Protein AF-A0A933NKF5-F1 (afdb_monomer)

Structure (mmCIF, N/CA/C/O backbone):
data_AF-A0A933NKF5-F1
#
_entry.id   AF-A0A933NKF5-F1
#
loop_
_atom_site.group_PDB
_atom_site.id
_atom_site.type_symbol
_atom_site.label_atom_id
_atom_site.label_alt_id
_atom_site.label_comp_id
_atom_site.label_asym_id
_atom_site.label_entity_id
_atom_site.label_seq_id
_atom_site.pdbx_PDB_ins_code
_atom_site.Cartn_x
_atom_site.Cartn_y
_atom_site.Cartn_z
_atom_site.occupancy
_atom_site.B_iso_or_equiv
_atom_site.auth_seq_id
_atom_site.auth_comp_id
_atom_site.auth_asym_id
_atom_site.auth_atom_id
_atom_site.pdbx_PDB_model_num
ATOM 1 N N . MET A 1 1 ? 18.839 16.906 -24.724 1.00 40.44 1 MET A N 1
ATOM 2 C CA . MET A 1 1 ? 18.644 15.470 -25.022 1.00 40.44 1 MET A CA 1
ATOM 3 C C . MET A 1 1 ? 18.097 14.810 -23.768 1.00 40.44 1 MET A C 1
ATOM 5 O O . MET A 1 1 ? 18.803 14.780 -22.772 1.00 40.44 1 MET A O 1
ATOM 9 N N . ILE A 1 2 ? 16.829 1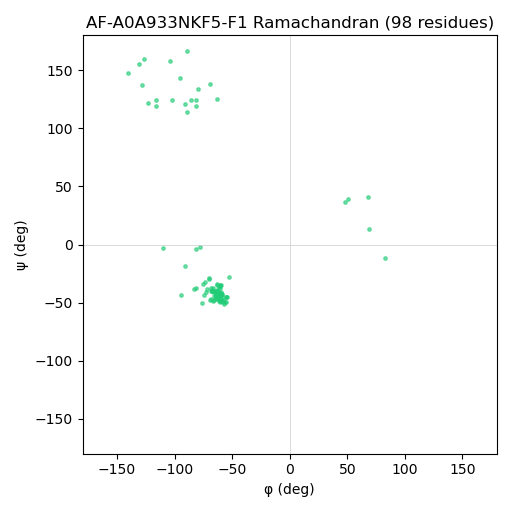4.394 -23.761 1.00 35.59 2 ILE A N 1
ATOM 10 C CA . ILE A 1 2 ? 16.224 13.743 -22.591 1.00 35.59 2 ILE A CA 1
ATOM 11 C C . ILE A 1 2 ? 16.480 12.245 -22.741 1.00 35.59 2 ILE A C 1
ATOM 13 O O . ILE A 1 2 ? 16.020 11.624 -23.696 1.00 35.59 2 ILE A O 1
ATOM 17 N N . THR A 1 3 ? 17.285 11.686 -21.845 1.00 47.53 3 THR A N 1
ATOM 18 C CA . THR A 1 3 ? 17.580 10.256 -21.780 1.00 47.53 3 THR A CA 1
ATOM 19 C C . THR A 1 3 ? 16.297 9.480 -21.485 1.00 47.53 3 THR A C 1
ATOM 21 O O . THR A 1 3 ? 15.605 9.736 -20.503 1.00 47.53 3 THR A O 1
ATOM 24 N N . ASP A 1 4 ? 15.982 8.508 -22.339 1.00 56.19 4 ASP A N 1
ATOM 25 C CA . ASP A 1 4 ? 14.792 7.646 -22.274 1.00 56.19 4 ASP A CA 1
ATOM 26 C C . ASP A 1 4 ? 14.607 6.952 -20.901 1.00 56.19 4 ASP A C 1
ATOM 28 O O . ASP A 1 4 ? 13.487 6.736 -20.439 1.00 56.19 4 ASP A O 1
ATOM 32 N N . ALA A 1 5 ? 15.705 6.708 -20.177 1.00 54.47 5 ALA A N 1
ATOM 33 C CA . ALA A 1 5 ? 15.686 6.208 -18.800 1.00 54.47 5 ALA A CA 1
ATOM 34 C C . ALA A 1 5 ? 14.957 7.140 -17.808 1.00 54.47 5 ALA A C 1
ATOM 36 O O . ALA A 1 5 ? 14.280 6.661 -16.899 1.00 54.47 5 ALA A O 1
ATOM 37 N N . ALA A 1 6 ? 15.048 8.463 -17.991 1.00 50.06 6 ALA A N 1
ATOM 38 C CA . ALA A 1 6 ? 14.375 9.437 -17.133 1.00 50.06 6 ALA A CA 1
ATOM 39 C C . ALA A 1 6 ? 12.863 9.507 -17.415 1.00 50.06 6 ALA A C 1
ATOM 41 O O . ALA A 1 6 ? 12.077 9.673 -16.482 1.00 50.06 6 ALA A O 1
ATOM 42 N N . LEU A 1 7 ? 12.440 9.324 -18.674 1.00 52.09 7 LEU A N 1
ATOM 43 C CA . LEU A 1 7 ? 11.019 9.266 -19.047 1.00 52.09 7 LEU A CA 1
ATOM 44 C C . LEU A 1 7 ? 10.335 8.009 -18.480 1.00 52.09 7 LEU A C 1
ATOM 46 O O . LEU A 1 7 ? 9.223 8.092 -17.960 1.00 52.09 7 LEU A O 1
ATOM 50 N N . ARG A 1 8 ? 11.019 6.855 -18.505 1.00 58.66 8 ARG A N 1
ATOM 51 C CA . ARG A 1 8 ? 10.498 5.559 -18.019 1.00 58.66 8 ARG A CA 1
ATOM 52 C C . ARG A 1 8 ? 10.004 5.589 -16.572 1.00 58.66 8 ARG A C 1
ATOM 54 O O . ARG A 1 8 ? 8.914 5.092 -16.284 1.00 58.66 8 ARG A O 1
ATOM 61 N N . HIS A 1 9 ? 10.775 6.197 -15.673 1.00 56.00 9 HIS A N 1
ATOM 62 C CA . HIS A 1 9 ? 10.390 6.327 -14.266 1.00 56.00 9 HIS A CA 1
ATOM 63 C C . HIS A 1 9 ? 9.420 7.486 -14.020 1.00 56.00 9 HIS A C 1
ATOM 65 O O . HIS A 1 9 ? 8.523 7.358 -13.186 1.00 56.00 9 HIS A O 1
ATOM 71 N N . LYS A 1 10 ? 9.591 8.612 -14.727 1.00 58.00 10 LYS A N 1
ATOM 72 C CA . LYS A 1 10 ? 8.864 9.854 -14.435 1.00 58.00 10 LYS A CA 1
ATOM 73 C C . LYS A 1 10 ? 7.466 9.898 -15.060 1.00 58.00 10 LYS A C 1
ATOM 75 O O . LYS A 1 10 ? 6.546 10.363 -14.397 1.00 58.00 10 LYS A O 1
ATOM 80 N N . GLU A 1 11 ? 7.292 9.387 -16.281 1.00 61.81 11 GLU A N 1
ATOM 81 C CA . GLU A 1 11 ? 5.991 9.364 -16.971 1.00 61.81 11 GLU A CA 1
ATOM 82 C C . GLU A 1 11 ? 5.233 8.047 -16.758 1.00 61.81 11 GLU A C 1
ATOM 84 O O . GLU A 1 11 ? 4.039 8.064 -16.467 1.00 61.81 11 GLU A O 1
ATOM 89 N N . TYR A 1 12 ? 5.917 6.901 -16.845 1.00 67.38 12 TYR A N 1
ATOM 90 C CA . TYR A 1 12 ? 5.244 5.594 -16.919 1.00 67.38 12 TYR A CA 1
ATOM 91 C C . TYR A 1 12 ? 5.407 4.715 -15.670 1.00 67.38 12 TYR A C 1
ATOM 93 O O . TYR A 1 12 ? 4.803 3.642 -15.600 1.00 67.38 12 TYR A O 1
ATOM 101 N N . LYS A 1 13 ? 6.181 5.168 -14.669 1.00 69.00 13 LYS A N 1
ATOM 102 C CA . LYS A 1 13 ? 6.478 4.445 -13.415 1.00 69.00 13 LYS A CA 1
ATOM 103 C C . LYS A 1 13 ? 6.909 2.984 -13.632 1.00 69.00 13 LYS A C 1
ATOM 105 O O . LYS A 1 13 ? 6.545 2.113 -12.846 1.00 69.00 13 LYS A O 1
ATOM 110 N N . LEU A 1 14 ? 7.660 2.713 -14.697 1.00 71.69 14 LEU A N 1
ATOM 111 C CA . LEU A 1 14 ? 8.183 1.375 -14.976 1.00 71.69 14 LEU A CA 1
ATOM 112 C C . LEU A 1 14 ? 9.417 1.098 -14.113 1.00 71.69 14 LEU A C 1
ATOM 114 O O . LEU A 1 14 ? 10.300 1.951 -14.021 1.00 71.69 14 LEU A O 1
ATOM 118 N N . THR A 1 15 ? 9.486 -0.083 -13.497 1.00 73.81 15 THR A N 1
ATOM 119 C CA . THR A 1 15 ? 10.690 -0.561 -12.793 1.00 73.81 15 THR A CA 1
ATOM 120 C C . THR A 1 15 ? 11.625 -1.335 -13.731 1.00 73.81 15 THR A C 1
ATOM 122 O O . THR A 1 15 ? 11.242 -1.711 -14.839 1.00 73.81 15 THR A O 1
ATOM 125 N N . GLY A 1 16 ? 12.869 -1.588 -13.303 1.00 69.69 16 GLY A N 1
ATOM 126 C CA . GLY A 1 16 ? 13.831 -2.397 -14.069 1.00 69.69 16 GLY A CA 1
ATOM 127 C C . GLY A 1 16 ? 13.294 -3.791 -14.416 1.00 69.69 16 GLY A C 1
ATOM 128 O O . GLY A 1 16 ? 13.335 -4.186 -15.581 1.00 69.69 16 GLY A O 1
ATOM 129 N N . ASP A 1 17 ? 12.677 -4.466 -13.442 1.00 72.44 17 ASP A N 1
ATOM 130 C CA . ASP A 1 17 ? 12.037 -5.778 -13.625 1.00 72.44 17 ASP A CA 1
ATOM 131 C C . ASP A 1 17 ? 10.923 -5.738 -14.677 1.00 72.44 17 ASP A C 1
ATOM 133 O O . ASP A 1 17 ? 10.703 -6.691 -15.428 1.00 72.44 17 ASP A O 1
ATOM 137 N N . ASP A 1 18 ? 10.204 -4.613 -14.757 1.00 72.12 18 ASP A N 1
ATOM 138 C CA . ASP A 1 18 ? 9.128 -4.453 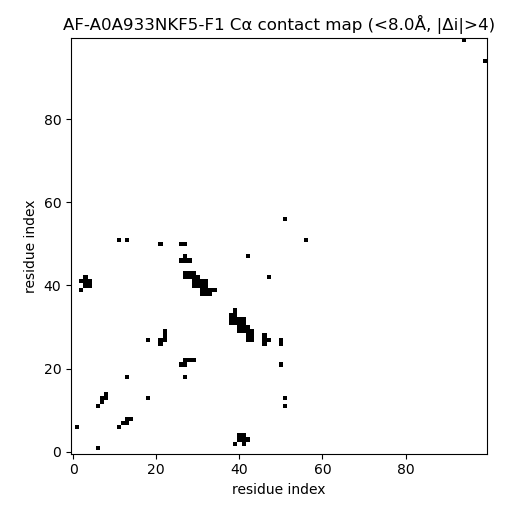-15.718 1.00 72.12 18 ASP A CA 1
ATOM 139 C C . ASP A 1 18 ? 9.648 -4.429 -17.154 1.00 72.12 18 ASP A C 1
ATOM 141 O O . ASP A 1 18 ? 9.002 -4.986 -18.042 1.00 72.12 18 ASP A O 1
ATOM 145 N N . LEU A 1 19 ? 10.806 -3.811 -17.368 1.00 74.88 19 LEU A N 1
ATOM 146 C CA . LEU A 1 19 ? 11.455 -3.739 -18.670 1.00 74.88 19 LEU A CA 1
ATOM 147 C C . LEU A 1 19 ? 12.081 -5.076 -19.047 1.00 74.88 19 LEU A C 1
ATOM 149 O O . LEU A 1 19 ? 11.906 -5.517 -20.178 1.00 74.88 19 LEU A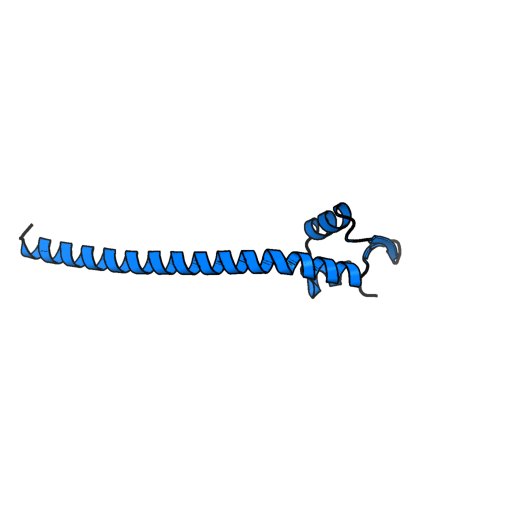 O 1
ATOM 153 N N . GLU A 1 20 ? 12.753 -5.742 -18.106 1.00 77.50 20 GLU A N 1
ATOM 154 C CA . GLU A 1 20 ? 13.332 -7.064 -18.347 1.00 77.50 20 GLU A CA 1
ATOM 155 C C . GLU A 1 20 ? 12.244 -8.073 -18.732 1.00 77.50 20 GLU A C 1
ATOM 157 O O . GLU A 1 20 ? 12.398 -8.814 -19.702 1.00 77.50 20 GLU A O 1
ATOM 162 N N . ALA A 1 21 ? 11.099 -8.042 -18.046 1.00 75.94 21 ALA A N 1
ATOM 163 C CA . ALA A 1 21 ? 9.946 -8.861 -18.399 1.00 75.94 21 ALA A CA 1
ATOM 164 C C . ALA A 1 21 ? 9.401 -8.531 -19.800 1.00 75.94 21 ALA A C 1
ATOM 166 O O . ALA A 1 21 ? 9.051 -9.441 -20.549 1.00 75.94 21 ALA A O 1
ATOM 167 N N . GLY A 1 22 ? 9.338 -7.249 -20.175 1.00 79.69 22 GLY A N 1
ATOM 168 C CA . GLY A 1 22 ? 8.879 -6.832 -21.502 1.00 79.69 22 GLY A CA 1
ATOM 169 C C . GLY A 1 22 ? 9.840 -7.228 -22.626 1.00 79.69 22 GLY A C 1
ATOM 170 O O . GLY A 1 22 ? 9.389 -7.658 -23.687 1.00 79.69 22 GLY A O 1
ATOM 171 N N . VAL A 1 23 ? 11.150 -7.160 -22.379 1.00 81.50 23 VAL A N 1
ATOM 172 C CA . VAL A 1 23 ? 12.190 -7.616 -23.314 1.00 81.50 23 VAL A CA 1
ATOM 173 C C . VAL A 1 23 ? 12.162 -9.140 -23.450 1.00 81.50 23 VAL A C 1
ATOM 175 O O . VAL A 1 23 ? 12.120 -9.643 -24.570 1.00 81.50 23 VAL A O 1
ATOM 178 N N . LYS A 1 24 ? 12.096 -9.890 -22.337 1.00 81.38 24 LYS A N 1
ATOM 179 C CA . LYS A 1 24 ? 11.973 -11.363 -22.353 1.00 81.38 24 LYS A CA 1
ATOM 180 C C . LYS A 1 24 ? 10.704 -11.837 -23.058 1.00 81.38 24 LYS A C 1
ATOM 182 O O . LYS A 1 24 ? 10.728 -12.856 -23.737 1.00 81.38 24 LYS A O 1
ATOM 187 N N . ALA A 1 25 ? 9.609 -11.093 -22.923 1.00 80.31 25 ALA A N 1
ATOM 188 C CA . ALA A 1 25 ? 8.353 -11.375 -23.60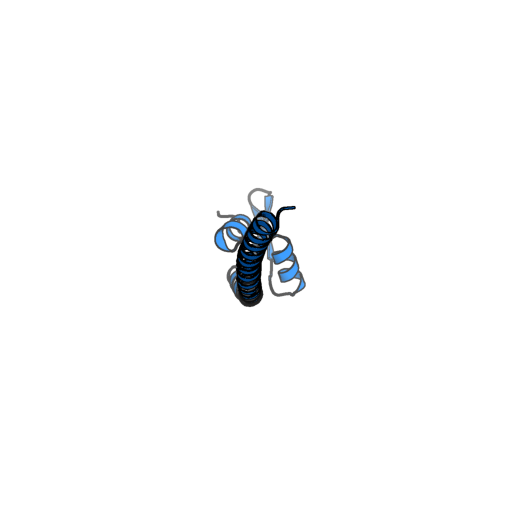9 1.00 80.31 25 ALA A CA 1
ATOM 189 C C . ALA A 1 25 ? 8.348 -10.948 -25.092 1.00 80.31 25 ALA A C 1
ATOM 191 O O . ALA A 1 25 ? 7.331 -11.125 -25.760 1.00 80.31 25 ALA A O 1
ATOM 192 N N . GLY A 1 26 ? 9.429 -10.342 -25.604 1.00 82.81 26 GLY A N 1
ATOM 193 C CA . GLY A 1 26 ? 9.511 -9.830 -26.976 1.00 82.81 26 GLY A CA 1
ATOM 194 C C . GLY A 1 26 ? 8.616 -8.615 -27.256 1.00 82.81 26 GLY A C 1
ATOM 195 O O . GLY A 1 26 ? 8.410 -8.262 -28.415 1.00 82.81 26 GLY A O 1
ATOM 196 N N . LYS A 1 27 ? 8.075 -7.980 -26.209 1.00 81.31 27 LYS A N 1
ATOM 197 C CA . LYS A 1 27 ? 7.138 -6.845 -26.291 1.00 81.31 27 LYS A CA 1
ATOM 198 C C . LYS A 1 27 ? 7.825 -5.484 -26.274 1.00 81.31 27 LYS A C 1
ATOM 200 O O . LYS A 1 27 ? 7.203 -4.491 -26.632 1.00 81.31 27 LYS A O 1
ATOM 205 N N . LEU A 1 28 ? 9.077 -5.438 -25.824 1.00 83.88 28 LEU A N 1
ATOM 206 C CA . LEU A 1 28 ? 9.901 -4.236 -25.797 1.00 83.88 28 LEU A CA 1
ATOM 207 C C . LEU A 1 28 ? 11.181 -4.484 -26.585 1.00 83.88 28 LEU A C 1
ATOM 209 O O . LEU A 1 28 ? 11.965 -5.370 -26.241 1.00 83.88 28 LEU A O 1
ATOM 213 N N . ARG A 1 29 ? 11.419 -3.669 -27.607 1.00 81.38 29 ARG A N 1
ATOM 214 C CA . ARG A 1 29 ? 12.695 -3.604 -28.312 1.00 81.38 29 ARG A CA 1
ATOM 215 C C . ARG A 1 29 ? 13.531 -2.475 -27.731 1.00 81.38 29 ARG A C 1
ATOM 217 O O . ARG A 1 29 ? 13.026 -1.409 -27.368 1.00 81.38 29 ARG A O 1
ATOM 224 N N . PHE A 1 30 ? 14.835 -2.710 -27.664 1.00 81.25 30 PHE A N 1
ATOM 225 C CA . PHE A 1 3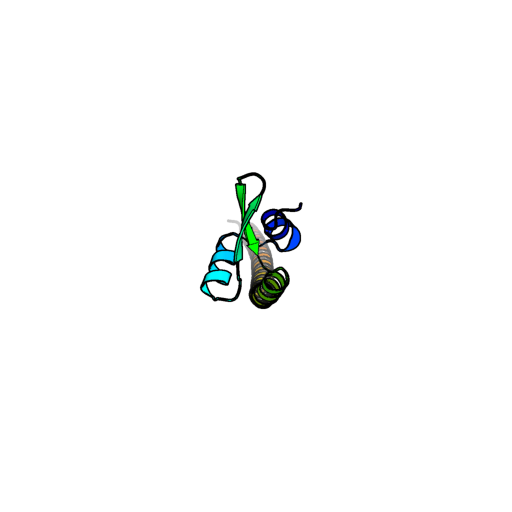0 ? 15.796 -1.701 -27.251 1.00 81.25 30 PHE A CA 1
ATOM 226 C C . PHE A 1 30 ? 16.961 -1.629 -28.232 1.00 81.25 30 PHE A C 1
ATOM 228 O O . PHE A 1 30 ? 17.286 -2.590 -28.928 1.00 81.25 30 PHE A O 1
ATOM 235 N N . SER A 1 31 ? 17.606 -0.471 -28.278 1.00 81.50 31 SER A N 1
ATOM 236 C CA . SER A 1 31 ? 18.859 -0.265 -28.996 1.00 81.50 31 SER A CA 1
ATOM 237 C C . SER A 1 31 ? 19.873 0.382 -28.066 1.00 81.50 31 SER A C 1
ATOM 239 O O . SER A 1 31 ? 19.535 1.299 -27.313 1.00 81.50 31 SER A O 1
ATOM 241 N N . LEU A 1 32 ? 21.113 -0.098 -28.117 1.00 83.44 32 LEU A N 1
ATOM 242 C CA . LEU A 1 32 ? 22.224 0.505 -27.393 1.00 83.44 32 LEU A CA 1
ATOM 243 C C . LEU A 1 32 ? 22.747 1.700 -28.193 1.00 83.44 32 LEU A C 1
ATOM 245 O O . LEU A 1 32 ? 23.078 1.563 -29.369 1.00 83.44 32 LEU A O 1
ATOM 249 N N . GLN A 1 33 ? 22.798 2.871 -27.570 1.00 82.94 33 GLN A N 1
ATOM 250 C CA . GLN A 1 33 ? 23.368 4.078 -28.161 1.00 82.94 33 GLN A CA 1
ATOM 251 C C . GLN A 1 33 ? 24.411 4.680 -27.229 1.00 82.94 33 GLN A C 1
ATOM 253 O O . GLN A 1 33 ? 24.402 4.415 -26.033 1.00 82.94 33 GLN A O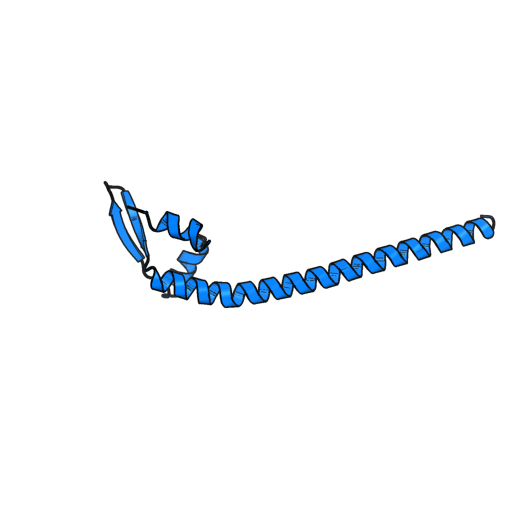 1
ATOM 258 N N . TYR A 1 34 ? 25.292 5.513 -27.774 1.00 81.56 34 TYR A N 1
ATOM 259 C CA . TYR A 1 34 ? 26.333 6.196 -27.014 1.00 81.56 34 TYR A CA 1
ATOM 260 C C . TYR A 1 34 ? 26.091 7.701 -27.077 1.00 81.56 34 TYR A C 1
ATOM 262 O O . TYR A 1 34 ? 25.995 8.274 -28.160 1.00 81.56 34 TYR A O 1
ATOM 270 N N . ALA A 1 35 ? 25.985 8.345 -25.919 1.00 76.75 35 ALA A N 1
ATOM 271 C CA . ALA A 1 35 ? 25.965 9.799 -25.804 1.00 76.75 35 ALA A CA 1
ATOM 272 C C . ALA A 1 35 ? 27.204 10.233 -25.025 1.00 76.75 35 ALA A C 1
ATOM 274 O O . ALA A 1 35 ? 27.374 9.836 -23.877 1.00 76.75 35 ALA A O 1
ATOM 275 N N . HIS A 1 36 ? 28.070 11.038 -25.647 1.00 80.06 36 HIS A N 1
ATOM 276 C CA . HIS A 1 36 ? 29.302 11.543 -25.022 1.00 80.06 36 HIS A CA 1
ATOM 277 C C . HIS A 1 36 ? 30.159 10.438 -24.366 1.00 80.06 36 HIS A C 1
ATOM 279 O O . HIS A 1 36 ? 30.684 10.620 -23.275 1.00 80.06 36 HIS A O 1
ATOM 285 N N . GLY A 1 37 ? 30.254 9.265 -25.004 1.00 82.69 37 GLY A N 1
ATOM 286 C CA . GLY A 1 37 ? 30.984 8.103 -24.474 1.00 82.69 37 GLY A CA 1
ATOM 287 C C . GLY A 1 37 ? 30.209 7.243 -23.469 1.00 82.69 37 GLY A C 1
ATOM 288 O O . GLY A 1 37 ? 30.614 6.113 -23.213 1.00 82.69 37 GLY A O 1
ATOM 289 N N . ASN A 1 38 ? 29.060 7.705 -22.969 1.00 79.56 38 ASN A N 1
ATOM 290 C CA . ASN A 1 38 ? 28.222 6.938 -22.052 1.00 79.56 38 ASN A CA 1
ATOM 291 C C . ASN A 1 38 ? 27.170 6.115 -22.817 1.00 79.56 38 ASN A C 1
ATOM 293 O O . ASN A 1 38 ? 26.340 6.697 -23.531 1.00 79.56 38 ASN A O 1
ATOM 297 N N . PRO A 1 39 ? 27.166 4.775 -22.678 1.00 82.00 39 PRO A N 1
ATOM 298 C CA . PRO A 1 39 ? 26.134 3.939 -23.269 1.00 82.00 39 PRO A CA 1
ATOM 299 C C . PRO A 1 39 ? 24.788 4.151 -22.570 1.00 82.00 39 PRO A C 1
ATOM 301 O O . PRO A 1 39 ? 24.705 4.216 -21.343 1.00 82.00 39 PRO A O 1
ATOM 304 N N . TYR A 1 40 ? 23.711 4.213 -23.347 1.00 76.00 40 TYR A N 1
ATOM 305 C CA . TYR A 1 40 ? 22.345 4.236 -22.847 1.00 76.00 40 TYR A CA 1
ATOM 306 C C . TYR A 1 40 ? 21.421 3.393 -23.725 1.00 76.00 40 TYR A C 1
ATOM 308 O O . TYR A 1 40 ? 21.582 3.289 -24.942 1.00 76.00 40 TYR A O 1
ATOM 316 N N . TYR A 1 41 ? 20.420 2.795 -23.086 1.00 78.19 41 TYR A N 1
ATOM 317 C CA . TYR A 1 41 ? 19.383 2.039 -23.773 1.00 78.19 41 TYR A CA 1
ATOM 318 C C . TYR A 1 41 ? 18.274 2.974 -24.238 1.00 78.19 41 TYR A C 1
ATOM 320 O O . TYR A 1 41 ? 17.675 3.685 -23.424 1.00 78.19 41 TYR A O 1
ATOM 328 N N . LYS A 1 42 ? 17.983 2.938 -25.536 1.00 78.69 42 LYS A N 1
ATOM 329 C CA . LYS A 1 42 ? 16.841 3.616 -26.140 1.00 78.69 42 LYS A CA 1
ATOM 330 C C . LYS A 1 42 ? 15.743 2.597 -26.415 1.00 78.69 42 LYS A C 1
ATOM 332 O O . LYS A 1 42 ? 15.986 1.614 -27.112 1.00 78.69 42 LYS A O 1
ATOM 337 N N . PHE A 1 43 ? 14.555 2.852 -25.886 1.00 80.06 43 PHE A N 1
ATOM 338 C CA . PHE A 1 43 ? 13.366 2.042 -26.125 1.00 80.06 43 PHE A CA 1
ATOM 339 C C . PHE A 1 43 ? 12.426 2.750 -27.105 1.00 80.06 43 PHE A C 1
ATOM 341 O O . PHE A 1 43 ? 12.489 3.968 -27.293 1.00 80.06 43 PHE A O 1
ATOM 348 N N . VAL A 1 44 ? 11.554 1.982 -27.758 1.00 83.56 44 VAL A N 1
ATOM 349 C CA . VAL A 1 44 ? 10.525 2.543 -28.639 1.00 83.56 44 VAL A CA 1
ATOM 350 C C . VAL A 1 44 ? 9.347 3.020 -27.787 1.00 83.56 44 VAL A C 1
ATOM 352 O O . VAL A 1 44 ? 8.708 2.226 -27.097 1.00 83.56 44 VAL A O 1
ATOM 355 N N . ARG A 1 45 ? 9.032 4.323 -27.849 1.00 75.69 45 ARG A N 1
ATOM 356 C CA . ARG A 1 45 ? 7.966 4.941 -27.035 1.00 75.69 45 ARG A CA 1
ATOM 357 C C . ARG A 1 45 ? 6.613 4.241 -27.206 1.00 75.69 45 ARG A C 1
ATOM 359 O O . ARG A 1 45 ? 5.965 3.933 -26.213 1.00 75.69 45 ARG A O 1
ATOM 366 N N . SER A 1 46 ? 6.222 3.933 -28.441 1.00 79.88 46 SER A N 1
ATOM 367 C CA . SER A 1 46 ? 4.946 3.267 -28.735 1.00 79.88 46 SER A CA 1
ATOM 368 C C . SER A 1 46 ? 4.851 1.860 -28.131 1.00 79.88 46 SER A C 1
ATOM 370 O O . SER A 1 46 ? 3.778 1.448 -27.698 1.00 79.88 46 SER A O 1
ATOM 372 N N . GLU A 1 47 ? 5.967 1.127 -28.061 1.00 80.50 47 GLU A N 1
ATOM 373 C CA . GLU A 1 47 ? 6.017 -0.202 -27.436 1.00 80.50 47 GLU A CA 1
ATOM 374 C C . GLU A 1 47 ? 5.929 -0.099 -25.911 1.00 80.50 47 GLU A C 1
ATOM 376 O O . GLU A 1 47 ? 5.194 -0.859 -25.285 1.00 80.50 47 GLU A O 1
ATOM 381 N N . ILE A 1 48 ? 6.608 0.890 -25.317 1.00 78.38 48 ILE A N 1
ATOM 382 C CA . ILE A 1 48 ? 6.476 1.205 -23.890 1.00 78.38 48 ILE A CA 1
ATOM 383 C C . ILE A 1 48 ? 5.020 1.528 -23.547 1.00 78.38 48 ILE A C 1
ATOM 385 O O . ILE A 1 48 ? 4.488 0.983 -22.585 1.00 78.38 48 ILE A O 1
ATOM 389 N N . GLU A 1 49 ? 4.357 2.377 -24.329 1.00 75.62 49 GLU A N 1
ATOM 390 C CA . GLU A 1 49 ? 2.966 2.768 -24.083 1.00 75.62 49 GLU A CA 1
ATOM 391 C C . GLU A 1 49 ? 2.001 1.582 -24.197 1.00 75.62 49 GLU A C 1
ATOM 393 O O . GLU A 1 49 ? 1.143 1.401 -23.328 1.00 75.62 49 GLU A O 1
ATOM 398 N N . ALA A 1 50 ? 2.168 0.732 -25.213 1.00 79.44 50 ALA A N 1
ATOM 399 C CA . ALA A 1 50 ? 1.380 -0.489 -25.365 1.00 79.44 50 ALA A CA 1
ATOM 400 C C . ALA A 1 50 ? 1.612 -1.465 -24.200 1.00 79.44 50 ALA A C 1
ATOM 402 O O . ALA A 1 50 ? 0.654 -1.972 -23.613 1.00 79.44 50 ALA A O 1
ATOM 403 N N . PHE A 1 51 ? 2.872 -1.664 -23.809 1.00 79.31 51 PHE A N 1
ATOM 404 C CA . PHE A 1 51 ? 3.254 -2.528 -22.696 1.00 79.31 51 PHE A CA 1
ATOM 405 C C . PHE A 1 51 ? 2.711 -2.020 -21.357 1.00 79.31 51 PHE A C 1
ATOM 407 O O . PHE A 1 51 ? 2.191 -2.798 -20.558 1.00 79.31 51 PHE A O 1
ATOM 414 N N . VAL A 1 52 ? 2.770 -0.708 -21.114 1.00 75.19 52 VAL A N 1
ATOM 415 C CA . VAL A 1 52 ? 2.202 -0.064 -19.923 1.00 75.19 52 VAL A CA 1
ATOM 416 C C . VAL A 1 52 ? 0.688 -0.226 -19.902 1.00 75.19 52 VAL A C 1
ATOM 418 O O . VAL A 1 52 ? 0.138 -0.592 -18.866 1.00 75.19 52 VAL A O 1
ATOM 421 N N . LYS A 1 53 ? 0.007 -0.002 -21.030 1.00 73.56 53 LYS A N 1
ATOM 422 C CA . LYS A 1 53 ? -1.449 -0.144 -21.138 1.00 73.56 53 LYS A CA 1
ATOM 423 C C . LYS A 1 53 ? -1.902 -1.579 -20.869 1.00 73.56 53 LYS A C 1
ATOM 425 O O . LYS A 1 53 ? -2.857 -1.786 -20.125 1.00 73.56 53 LYS A O 1
ATOM 430 N N . GLU A 1 54 ? -1.191 -2.561 -21.411 1.00 77.12 54 GLU A N 1
ATOM 431 C CA . GLU A 1 54 ? -1.462 -3.982 -21.184 1.00 77.12 54 GLU A CA 1
ATOM 432 C C . GLU A 1 54 ? -1.204 -4.381 -19.721 1.00 77.12 54 GLU A C 1
ATOM 434 O O . GLU A 1 54 ? -2.053 -4.974 -19.051 1.00 77.12 54 GLU A O 1
ATOM 439 N N . LYS A 1 55 ? -0.041 -3.997 -19.188 1.00 74.06 55 LYS A N 1
ATOM 440 C CA . LYS A 1 55 ? 0.400 -4.359 -17.840 1.00 74.06 55 LYS A CA 1
ATOM 441 C C . LYS A 1 55 ? -0.417 -3.684 -16.747 1.00 74.06 55 LYS A C 1
ATOM 443 O O . LYS A 1 55 ? -0.828 -4.341 -15.787 1.00 74.06 55 LYS A O 1
ATOM 448 N N . GLN A 1 56 ? -0.627 -2.375 -16.865 1.00 67.31 56 GLN A N 1
ATOM 449 C CA . GLN A 1 56 ? -1.411 -1.617 -15.899 1.00 67.31 56 GLN A CA 1
ATOM 450 C C . GLN A 1 56 ? -2.900 -1.920 -16.047 1.00 67.31 56 GLN A C 1
ATOM 452 O O . GLN A 1 56 ? -3.573 -1.985 -15.029 1.00 67.31 56 GLN A O 1
ATOM 457 N N . GLY A 1 57 ? -3.417 -2.207 -17.246 1.00 64.75 57 GLY A N 1
ATOM 458 C CA . GLY A 1 57 ? -4.823 -2.582 -17.432 1.00 64.75 57 GLY A CA 1
ATOM 459 C C . GLY A 1 57 ? -5.245 -3.776 -16.567 1.00 64.75 57 GLY A C 1
ATOM 460 O O . GLY A 1 57 ? -6.224 -3.683 -15.828 1.00 64.75 57 GLY A O 1
ATOM 461 N N . GLY A 1 58 ? -4.467 -4.863 -16.582 1.00 64.50 58 GLY A N 1
ATOM 462 C CA . GLY A 1 58 ? -4.754 -6.059 -15.778 1.00 64.50 58 GLY A CA 1
ATOM 463 C C . GLY A 1 58 ? -4.407 -5.905 -14.294 1.00 64.50 58 GLY A C 1
ATOM 464 O O . GLY A 1 58 ? -5.243 -6.145 -13.422 1.00 64.50 58 GLY A O 1
ATOM 465 N N . LYS A 1 59 ? -3.184 -5.454 -13.976 1.00 66.06 59 LYS A N 1
ATOM 466 C CA . LYS A 1 59 ? -2.722 -5.373 -12.576 1.00 66.06 59 LYS A CA 1
ATOM 467 C C . LYS A 1 59 ? -3.431 -4.285 -11.766 1.00 66.06 59 LYS A C 1
ATOM 469 O O . LYS A 1 59 ? -3.576 -4.431 -10.555 1.00 66.06 59 LYS A O 1
ATOM 474 N N . HIS A 1 60 ? -3.879 -3.200 -12.400 1.00 63.16 60 HIS A N 1
ATOM 475 C CA . HIS A 1 60 ? -4.601 -2.123 -11.714 1.00 63.16 60 HIS A CA 1
ATOM 476 C C . HIS A 1 60 ? -6.014 -2.539 -11.319 1.00 63.16 60 HIS A C 1
ATOM 478 O O . HIS A 1 60 ? -6.466 -2.191 -10.230 1.00 63.16 60 HIS A O 1
ATOM 484 N N . LEU A 1 61 ? -6.701 -3.307 -12.170 1.00 65.94 61 LEU A N 1
ATOM 485 C CA . LEU A 1 61 ? -8.028 -3.837 -11.856 1.00 65.94 61 LEU A CA 1
ATOM 486 C C . LEU A 1 61 ? -7.964 -4.830 -10.697 1.00 65.94 61 LEU A C 1
ATOM 488 O O . LEU A 1 61 ? -8.717 -4.680 -9.737 1.00 65.94 61 LEU A O 1
ATOM 492 N N . GLU A 1 62 ? -7.025 -5.774 -10.733 1.00 72.88 62 GLU A N 1
ATOM 493 C CA . GLU A 1 62 ? -6.839 -6.734 -9.639 1.00 72.88 62 GLU A CA 1
ATOM 494 C C . GLU A 1 62 ? -6.432 -6.038 -8.336 1.00 72.88 62 GLU A C 1
ATOM 496 O O . GLU A 1 62 ? -7.023 -6.285 -7.286 1.00 72.88 62 GLU A O 1
ATOM 501 N N . ARG A 1 63 ? -5.521 -5.059 -8.392 1.00 76.88 63 ARG A N 1
ATOM 502 C CA . ARG A 1 63 ? -5.164 -4.257 -7.213 1.00 76.88 63 ARG A CA 1
ATOM 503 C C . ARG A 1 63 ? -6.363 -3.498 -6.639 1.00 76.88 63 ARG A C 1
ATOM 505 O O . ARG A 1 63 ? -6.515 -3.454 -5.422 1.00 76.88 63 ARG A O 1
ATOM 512 N N . LYS A 1 64 ? -7.213 -2.906 -7.483 1.00 74.75 64 LYS A N 1
ATOM 513 C CA . LYS A 1 64 ? -8.429 -2.213 -7.030 1.00 74.75 64 LYS A CA 1
ATOM 514 C C . LYS A 1 64 ? -9.434 -3.168 -6.392 1.00 74.75 64 LYS A C 1
ATOM 516 O O . LYS A 1 64 ? -10.027 -2.807 -5.379 1.00 74.75 64 LYS A O 1
ATOM 521 N N . LYS A 1 65 ? -9.608 -4.371 -6.948 1.00 78.25 65 LYS A N 1
ATOM 522 C CA . LYS A 1 65 ? -10.459 -5.411 -6.352 1.00 78.25 65 LYS A CA 1
ATOM 523 C C . LYS A 1 65 ? -9.947 -5.809 -4.969 1.00 78.25 65 LYS A C 1
ATOM 525 O O . LYS A 1 65 ? -10.715 -5.746 -4.015 1.00 78.25 65 LYS A O 1
ATOM 530 N N . LEU A 1 66 ? -8.648 -6.093 -4.847 1.00 84.81 66 LEU A N 1
ATOM 531 C CA . LEU A 1 66 ? -8.013 -6.432 -3.570 1.00 84.81 66 LEU A CA 1
ATOM 532 C C . LEU A 1 66 ? -8.145 -5.301 -2.541 1.00 84.81 66 LEU A C 1
ATOM 534 O O . LEU A 1 66 ? -8.469 -5.553 -1.387 1.00 84.81 66 LEU A O 1
ATOM 538 N N . GLN A 1 67 ? -7.953 -4.043 -2.948 1.00 86.94 67 GLN A N 1
ATOM 539 C CA . GLN A 1 67 ? -8.145 -2.887 -2.063 1.00 86.94 67 GLN A CA 1
ATOM 540 C C . GLN A 1 67 ? -9.599 -2.739 -1.598 1.00 86.94 67 GLN A C 1
ATOM 542 O O . GLN A 1 67 ? -9.843 -2.426 -0.434 1.00 86.94 67 GLN A O 1
ATOM 547 N N . ALA A 1 68 ? -10.568 -2.968 -2.487 1.00 87.94 68 ALA A N 1
ATOM 548 C CA . ALA A 1 68 ? -11.983 -2.911 -2.138 1.00 87.94 68 ALA A CA 1
ATOM 549 C C . ALA A 1 68 ? -12.379 -4.040 -1.175 1.00 87.94 68 ALA A C 1
ATOM 551 O O . ALA A 1 68 ? -13.151 -3.816 -0.243 1.00 87.94 68 ALA A O 1
ATOM 552 N N . GLU A 1 69 ? -11.847 -5.243 -1.382 1.00 92.50 69 GLU A N 1
ATOM 553 C CA . GLU A 1 69 ? -12.057 -6.380 -0.489 1.00 92.50 69 GLU A CA 1
ATOM 554 C C . GLU A 1 69 ? -11.431 -6.135 0.889 1.00 92.50 69 GLU A C 1
ATOM 556 O O . GLU A 1 69 ? -12.105 -6.306 1.905 1.00 92.50 69 GLU A O 1
ATOM 561 N N . LEU A 1 70 ? -10.202 -5.614 0.928 1.00 95.25 70 LEU A N 1
ATOM 562 C CA . LEU A 1 70 ? -9.531 -5.217 2.165 1.00 95.25 70 LEU A CA 1
ATOM 563 C C . LEU A 1 70 ? -10.370 -4.200 2.953 1.00 95.25 70 LEU A C 1
ATOM 565 O O . LEU A 1 70 ? -10.645 -4.407 4.132 1.00 95.25 70 LEU A O 1
ATOM 569 N N . ALA A 1 71 ? -10.851 -3.144 2.291 1.00 93.56 71 ALA A N 1
ATOM 570 C CA . ALA A 1 71 ? -11.658 -2.108 2.933 1.00 93.56 71 ALA A CA 1
ATOM 571 C C . ALA A 1 71 ? -12.976 -2.663 3.511 1.00 93.56 71 ALA A C 1
ATOM 573 O O . ALA A 1 71 ? -13.421 -2.250 4.590 1.00 93.56 71 ALA A O 1
ATOM 574 N N . LYS A 1 72 ? -13.602 -3.629 2.821 1.00 94.44 72 LYS A N 1
ATOM 575 C CA . LYS A 1 72 ? -14.790 -4.332 3.331 1.00 94.44 72 LYS A CA 1
ATOM 576 C C . LYS A 1 72 ? -14.464 -5.133 4.591 1.00 94.44 72 LYS A C 1
ATOM 578 O O . LYS A 1 72 ? -15.200 -5.029 5.575 1.00 94.44 72 LYS A O 1
ATOM 583 N N . ILE A 1 73 ? -13.365 -5.887 4.581 1.00 95.94 73 ILE A N 1
ATOM 584 C CA . ILE A 1 73 ? -12.919 -6.682 5.733 1.00 95.94 73 ILE A CA 1
ATOM 585 C C . ILE A 1 73 ? -12.600 -5.772 6.925 1.00 95.94 73 ILE A C 1
ATOM 587 O O . ILE A 1 73 ? -13.089 -6.017 8.027 1.00 95.94 73 ILE A O 1
ATOM 591 N N . GLU A 1 74 ? -11.855 -4.684 6.720 1.00 95.69 74 GLU A N 1
ATOM 592 C CA . GLU A 1 74 ? -11.516 -3.720 7.777 1.00 95.69 74 GLU A CA 1
ATOM 593 C C . GLU A 1 74 ? -12.762 -3.091 8.411 1.00 95.69 74 GLU A C 1
ATOM 595 O O . GLU A 1 74 ? -12.853 -2.963 9.636 1.00 95.69 74 GLU A O 1
ATOM 600 N N . THR A 1 75 ? -13.760 -2.751 7.594 1.00 95.00 75 THR A N 1
ATOM 601 C CA . THR A 1 75 ? -15.042 -2.226 8.083 1.00 95.00 75 THR A CA 1
ATOM 602 C C . THR A 1 75 ? -15.785 -3.266 8.925 1.00 95.00 75 THR A C 1
ATOM 604 O O . THR A 1 75 ? -16.300 -2.941 10.001 1.00 95.00 75 THR A O 1
ATOM 607 N N . GLY A 1 76 ? -15.790 -4.528 8.485 1.00 95.31 76 GLY A N 1
ATOM 608 C CA . GLY A 1 76 ? -16.349 -5.649 9.241 1.00 95.31 76 GLY A CA 1
ATOM 609 C C . GLY A 1 76 ? -15.660 -5.846 10.593 1.00 95.31 76 GLY A C 1
ATOM 610 O O . GLY A 1 76 ? -16.328 -5.884 11.629 1.00 95.31 76 GLY A O 1
ATOM 611 N N . LEU A 1 77 ? -14.324 -5.873 10.610 1.00 96.12 77 LEU A N 1
ATOM 612 C CA . LEU A 1 77 ? -13.527 -5.978 11.837 1.00 96.12 77 LEU A CA 1
ATOM 613 C C . LEU A 1 77 ? -13.817 -4.827 12.804 1.00 96.12 77 LEU A C 1
ATOM 615 O O . LEU A 1 77 ? -13.979 -5.044 14.008 1.00 96.12 77 LEU A O 1
ATOM 619 N N . ARG A 1 78 ? -13.931 -3.598 12.289 1.00 95.50 78 ARG A N 1
ATOM 620 C CA . ARG A 1 78 ? -14.253 -2.423 13.106 1.00 95.50 78 ARG A CA 1
ATOM 621 C C . ARG A 1 78 ? -15.639 -2.537 13.739 1.00 95.50 78 ARG A C 1
ATOM 623 O O . ARG A 1 78 ? -15.777 -2.272 14.933 1.00 95.50 78 ARG A O 1
ATOM 630 N N . SER A 1 79 ? -16.639 -2.966 12.969 1.00 95.31 79 SER A N 1
ATOM 631 C CA . SER A 1 79 ? -18.002 -3.191 13.467 1.00 95.31 79 SER A CA 1
ATOM 632 C C . SER A 1 79 ? -18.033 -4.255 14.568 1.00 95.31 79 SER A C 1
ATOM 634 O O . SER A 1 79 ? -18.575 -4.014 15.649 1.00 95.31 79 SER A O 1
ATOM 636 N N . LEU A 1 80 ? -17.378 -5.399 14.350 1.00 96.81 80 LEU A N 1
ATOM 637 C CA . LEU A 1 80 ? -17.302 -6.475 15.341 1.00 96.81 80 LEU A CA 1
ATOM 638 C C . LEU A 1 80 ? -16.597 -6.031 16.625 1.00 96.81 80 LEU A C 1
ATOM 640 O O . LEU A 1 80 ? -17.060 -6.344 17.721 1.00 96.81 80 LEU A O 1
ATOM 644 N N . LYS A 1 81 ? -15.521 -5.243 16.516 1.00 97.00 81 LYS A N 1
ATOM 645 C CA . LYS A 1 81 ? -14.835 -4.671 17.682 1.00 97.00 81 LYS A CA 1
ATOM 646 C C . LYS A 1 81 ? -15.771 -3.783 18.503 1.00 97.00 81 LYS A C 1
ATOM 648 O O . LYS A 1 81 ? -15.804 -3.901 19.726 1.00 97.00 81 LYS A O 1
ATOM 653 N N . ILE A 1 82 ? -16.568 -2.936 17.851 1.00 96.06 82 ILE A N 1
ATOM 654 C CA . ILE A 1 82 ? -17.558 -2.090 18.533 1.00 96.06 82 ILE A CA 1
ATOM 655 C C . ILE A 1 82 ? -18.594 -2.962 19.250 1.00 96.06 82 ILE A C 1
ATOM 657 O O . ILE A 1 82 ? -18.840 -2.767 20.441 1.00 96.06 82 ILE A O 1
ATOM 661 N N . GLN A 1 83 ? -19.149 -3.965 18.568 1.00 96.00 83 GLN A N 1
ATOM 662 C CA . GLN A 1 83 ? -20.124 -4.882 19.163 1.00 96.00 83 GLN A CA 1
ATOM 663 C C . GLN A 1 83 ? -19.553 -5.636 20.372 1.00 96.00 83 GLN A C 1
ATOM 665 O O . GLN A 1 83 ? -20.202 -5.686 21.417 1.00 96.00 83 GLN A O 1
ATOM 670 N N . LYS A 1 84 ? -18.311 -6.132 20.280 1.00 97.38 84 LYS A N 1
ATOM 671 C CA . LYS A 1 84 ? -17.600 -6.775 21.395 1.00 97.38 84 LYS A CA 1
ATOM 672 C C . LYS A 1 84 ? -17.495 -5.842 22.596 1.00 97.38 84 LYS A C 1
ATOM 674 O O . LYS A 1 84 ? -17.917 -6.215 23.683 1.00 97.38 84 LYS A O 1
ATOM 679 N N . THR A 1 85 ? -17.021 -4.611 22.396 1.00 95.75 85 THR A N 1
ATOM 680 C CA . THR A 1 85 ? -16.882 -3.651 23.506 1.00 95.75 85 THR A CA 1
ATOM 681 C C . THR A 1 85 ? -18.227 -3.292 24.140 1.00 95.75 85 THR A C 1
ATOM 683 O O . THR A 1 85 ? -18.312 -3.117 25.354 1.00 95.75 85 THR A O 1
ATOM 686 N N . LYS A 1 86 ? -19.306 -3.226 23.348 1.00 96.50 86 LYS A N 1
ATOM 687 C CA . LYS A 1 86 ? -20.666 -3.013 23.858 1.00 96.50 86 LYS A CA 1
ATOM 688 C C . LYS A 1 86 ? -21.119 -4.177 24.745 1.00 96.50 86 LYS A C 1
ATOM 690 O O . LYS A 1 86 ? -21.662 -3.941 25.824 1.00 96.50 86 LYS A O 1
ATOM 695 N N . LEU A 1 87 ? -20.875 -5.415 24.315 1.00 96.25 87 LEU A N 1
ATOM 696 C CA . LEU A 1 87 ? -21.193 -6.612 25.096 1.00 96.25 87 LEU A CA 1
ATOM 697 C C . LEU A 1 87 ? -20.337 -6.715 26.363 1.00 96.25 87 LEU A C 1
ATOM 699 O O . LEU A 1 87 ? -20.869 -7.032 27.421 1.00 96.25 87 LEU A O 1
ATOM 703 N N . GLU A 1 88 ? -19.046 -6.388 26.294 1.00 95.44 88 GLU A N 1
ATOM 704 C CA . GLU A 1 88 ? -18.152 -6.353 27.459 1.00 95.44 88 GLU A CA 1
ATOM 705 C C . GLU A 1 88 ? -18.612 -5.325 28.497 1.00 95.44 88 GLU A C 1
ATOM 707 O O . GLU A 1 88 ? -18.693 -5.648 29.682 1.00 95.44 88 GLU A O 1
ATOM 712 N N . LYS A 1 89 ? -19.000 -4.116 28.064 1.00 95.56 89 LYS A N 1
ATOM 713 C CA . LYS A 1 89 ? -19.598 -3.111 28.956 1.00 95.56 89 LYS A CA 1
ATOM 714 C C . LYS A 1 89 ? -20.853 -3.648 29.633 1.00 95.56 89 LYS A C 1
ATOM 716 O O . LYS A 1 89 ? -20.953 -3.601 30.855 1.00 95.56 89 LYS A O 1
ATOM 721 N N . ARG A 1 90 ? -21.776 -4.224 28.855 1.00 94.38 90 ARG A N 1
ATOM 722 C CA . ARG A 1 90 ? -23.021 -4.773 29.402 1.00 94.38 90 ARG A CA 1
ATOM 723 C C . ARG A 1 90 ? -22.771 -5.928 30.371 1.00 94.38 90 ARG A C 1
ATOM 725 O O . ARG A 1 90 ? -23.434 -6.011 31.399 1.00 94.38 90 ARG A O 1
ATOM 732 N N . ARG A 1 91 ? -21.807 -6.800 30.071 1.00 94.25 91 ARG A N 1
ATOM 733 C CA . ARG A 1 91 ? -21.372 -7.875 30.971 1.00 94.25 91 ARG A CA 1
ATOM 734 C C . 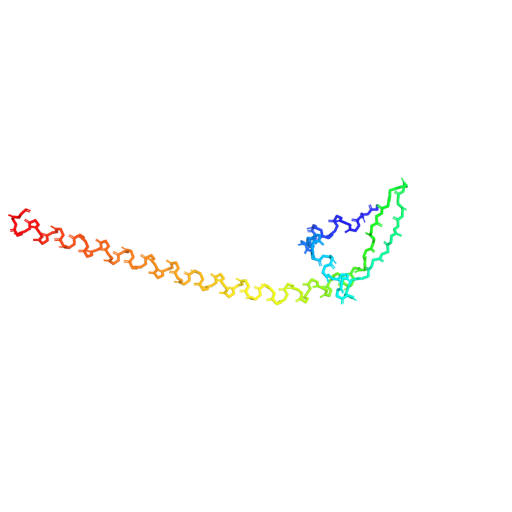ARG A 1 91 ? -20.875 -7.306 32.298 1.00 94.25 91 ARG A C 1
ATOM 736 O O . ARG A 1 91 ? -21.290 -7.793 33.341 1.00 94.25 91 ARG A O 1
ATOM 743 N N . ASN A 1 92 ? -20.033 -6.276 32.263 1.00 94.56 92 ASN A N 1
ATOM 744 C CA . ASN A 1 92 ? -19.487 -5.660 33.472 1.00 94.56 92 ASN A CA 1
ATOM 745 C C . ASN A 1 92 ? -20.566 -4.942 34.296 1.00 94.56 92 ASN A C 1
ATOM 747 O O . ASN A 1 92 ? -20.576 -5.073 35.514 1.00 94.56 92 ASN A O 1
ATOM 751 N N . GLU A 1 93 ? -21.516 -4.254 33.654 1.00 93.88 93 GLU A N 1
ATOM 752 C CA . GLU A 1 93 ? -22.683 -3.674 34.340 1.00 93.88 93 GLU A CA 1
ATOM 753 C C . GLU A 1 93 ? -23.512 -4.742 35.062 1.00 93.88 93 GLU A C 1
ATOM 755 O O . GLU A 1 93 ? -23.951 -4.536 36.190 1.00 93.88 93 GLU A O 1
ATOM 760 N N . LEU A 1 94 ? -23.749 -5.882 34.405 1.00 94.31 94 LEU A N 1
ATOM 761 C CA . LEU A 1 94 ? -24.498 -6.989 34.996 1.00 94.31 94 LEU A CA 1
ATOM 762 C C . LEU A 1 94 ? -23.724 -7.641 36.144 1.00 94.31 94 LEU A C 1
ATOM 764 O O . LEU A 1 94 ? -24.329 -7.936 37.169 1.00 94.31 94 LEU A O 1
ATOM 768 N N . LEU A 1 95 ? -22.406 -7.815 36.008 1.00 93.31 95 LEU A N 1
ATOM 769 C CA . LEU A 1 95 ? -21.546 -8.312 37.086 1.00 93.31 95 LEU A CA 1
ATOM 770 C C . LEU A 1 95 ? -21.570 -7.383 38.305 1.00 93.31 95 LEU A C 1
ATOM 772 O O . LEU A 1 95 ? -21.799 -7.858 39.412 1.00 93.31 95 LEU A O 1
ATOM 776 N N . ALA A 1 96 ? -21.446 -6.069 38.097 1.00 91.38 96 ALA A N 1
ATOM 777 C CA . ALA A 1 96 ? -21.528 -5.083 39.173 1.00 91.38 96 ALA A CA 1
ATOM 778 C C . ALA A 1 96 ? -22.891 -5.117 39.888 1.00 91.38 96 ALA A C 1
ATOM 780 O O . ALA A 1 96 ? -2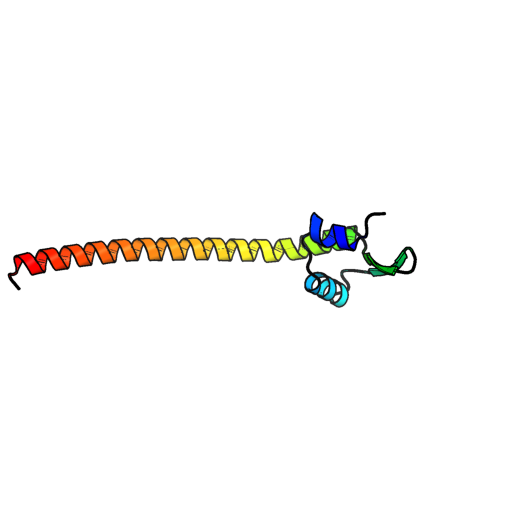2.958 -5.000 41.107 1.00 91.38 96 ALA A O 1
ATOM 781 N N . LYS A 1 97 ? -23.987 -5.331 39.145 1.00 89.88 97 LYS A N 1
ATOM 782 C CA . LYS A 1 97 ? -25.333 -5.507 39.721 1.00 89.88 97 LYS A CA 1
ATOM 783 C C . LYS A 1 97 ? -25.512 -6.827 40.470 1.00 89.88 97 LYS A C 1
ATOM 785 O O . LYS A 1 97 ? -26.333 -6.892 41.377 1.00 89.88 97 LYS A O 1
ATOM 790 N N . LEU A 1 98 ? -24.781 -7.868 40.079 1.00 89.12 98 LEU A N 1
ATOM 791 C CA . LEU A 1 98 ? -24.806 -9.186 40.716 1.00 89.12 98 LEU A CA 1
ATOM 792 C C . LEU A 1 98 ? -23.938 -9.261 41.985 1.00 89.12 98 LEU A C 1
ATOM 794 O O . LEU A 1 98 ? -23.966 -10.290 42.654 1.00 89.12 98 LEU A O 1
ATOM 798 N N . GLY A 1 99 ? -23.208 -8.196 42.339 1.00 68.94 99 GLY A N 1
ATOM 799 C CA . GLY A 1 99 ? -22.503 -8.096 43.620 1.00 68.94 99 GLY A CA 1
ATOM 800 C C . GLY A 1 99 ? -21.329 -9.067 43.777 1.00 68.94 99 GLY A C 1
ATOM 801 O O . GLY A 1 99 ? -21.162 -9.643 44.851 1.00 68.94 99 GLY A O 1
ATOM 802 N N . LYS A 1 100 ? -20.530 -9.264 42.721 1.00 55.47 100 LYS A N 1
ATOM 803 C CA . LYS A 1 100 ? -19.194 -9.878 42.806 1.00 55.47 100 LYS A CA 1
ATOM 804 C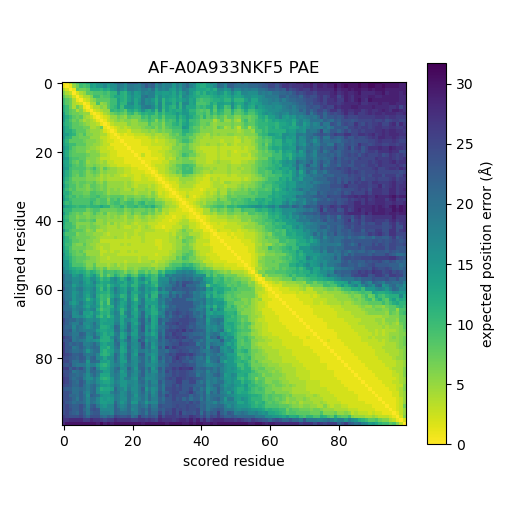 C . LYS A 1 100 ? -18.112 -8.880 42.432 1.00 55.47 100 LYS A C 1
ATOM 806 O O . LYS A 1 100 ? -18.341 -8.124 41.462 1.00 55.47 100 LYS A O 1
#

pLDDT: mean 79.26, std 13.82, range [35.59, 97.38]

Solvent-accessible surface area (backbone atoms only — not comparable to full-atom values): 5752 Å² total; per-residue (Å²): 136,84,58,56,66,60,47,38,49,72,77,69,66,52,52,72,68,56,50,53,51,30,40,75,68,70,57,40,64,73,44,85,43,72,58,97,85,43,76,44,65,43,64,51,67,71,39,52,52,52,50,47,52,58,52,48,57,56,54,50,51,53,50,50,51,53,52,54,50,49,54,52,51,53,51,49,54,52,52,51,52,52,53,49,54,53,51,51,51,52,50,50,55,51,39,60,72,67,72,110

Radius of gyration: 27.13 Å; Cα contacts (8 Å, |Δi|>4): 54; chains: 1; bounding box: 56×27×73 Å

Mean predicted aligned error: 12.61 Å

Nearest PDB structures (foldseek):
  2dqr-assembly1_B  TM=4.697E-01  e=3.625E-01  Bacillus subtilis
  2zdi-assembly1_B-2  TM=4.855E-01  e=6.433E+00  Pyrococcus horikoshii
  2jaa-assembly1_B  TM=3.605E-01  e=3.813E+00  Shigella flexneri
  2jaa-assembly1_A  TM=2.949E-01  e=4.953E+00  Shigella flexneri

Foldseek 3Di:
DDAPVVCCCPPLNDDPVLVVVCVVVVLWDWDWDDDPNDIGIDTDPVSSVVSSCVVCVVVVVVVVVVVVVVVVVVVVVVVVVVVVVVVVVVVVVVVVVVPD

Sequence (100 aa):
MITDAALRHKEYKLTGDDLEAGVKAGKLRFSLQYAHGNPYYKFVRSEIEAFVKEKQGGKHLERKKLQAELAKIETGLRSLKIQKTKLEKRRNELLAKLGK

Secondary structure (DSSP, 8-state):
---HHHHHHHTS---HHHHHHHHHTT---EEEEEETTEEEEEE-HHHHHHHHHHHHHHHHHHHHHHHHHHHHHHHHHHHHHHHHHHHHHHHHHHHHHTT-